Protein AF-A0A3B9ERM6-F1 (afdb_monomer)

Structure (mmCIF, N/CA/C/O backbone):
data_AF-A0A3B9ERM6-F1
#
_entry.id   AF-A0A3B9ERM6-F1
#
loop_
_atom_site.group_PDB
_atom_site.id
_atom_site.type_symbol
_atom_site.label_atom_id
_atom_site.label_alt_id
_atom_site.label_comp_id
_atom_site.label_asym_id
_atom_site.label_entity_id
_atom_site.label_seq_id
_atom_site.pdbx_PDB_ins_code
_atom_site.Cartn_x
_atom_site.Cartn_y
_atom_site.Cartn_z
_atom_site.occupancy
_atom_site.B_iso_or_equiv
_atom_site.auth_seq_id
_atom_site.auth_comp_id
_atom_site.auth_asym_id
_atom_site.auth_atom_id
_atom_site.pdbx_PDB_model_num
ATOM 1 N N . ALA A 1 1 ? -39.242 -2.084 55.530 1.00 73.44 1 ALA A N 1
ATOM 2 C CA . ALA A 1 1 ? -39.346 -0.676 55.092 1.00 73.44 1 ALA A CA 1
ATOM 3 C C . ALA A 1 1 ? -37.968 -0.167 54.674 1.00 73.44 1 ALA A C 1
ATOM 5 O O . ALA A 1 1 ? -37.579 -0.511 53.574 1.00 73.44 1 ALA A O 1
ATOM 6 N N . ALA A 1 2 ? -37.167 0.483 55.533 1.00 84.81 2 ALA A N 1
ATOM 7 C CA . ALA A 1 2 ? -35.860 1.032 55.121 1.00 84.81 2 ALA A CA 1
ATOM 8 C C . ALA A 1 2 ? -34.842 -0.016 54.611 1.00 84.81 2 ALA A C 1
ATOM 10 O O . ALA A 1 2 ? -34.077 0.261 53.698 1.00 84.81 2 ALA A O 1
ATOM 11 N N . ALA A 1 3 ? -34.834 -1.230 55.176 1.00 88.56 3 ALA A N 1
ATOM 12 C CA . ALA A 1 3 ? -33.938 -2.300 54.723 1.00 88.56 3 ALA A CA 1
ATOM 13 C C . ALA A 1 3 ? -34.308 -2.865 53.336 1.00 88.56 3 ALA A C 1
ATOM 15 O O . ALA A 1 3 ? -33.408 -3.175 52.562 1.00 88.56 3 ALA A O 1
ATOM 16 N N . ASP A 1 4 ? -35.606 -2.957 53.015 1.00 91.31 4 ASP A N 1
ATOM 17 C CA . ASP A 1 4 ? -36.066 -3.372 51.678 1.00 91.31 4 ASP A CA 1
ATOM 18 C C . ASP A 1 4 ? -35.744 -2.298 50.640 1.00 91.31 4 ASP A C 1
ATOM 20 O O . ASP A 1 4 ? -35.221 -2.614 49.582 1.00 91.31 4 ASP A O 1
ATOM 24 N N . GLU A 1 5 ? -35.977 -1.026 50.972 1.00 90.94 5 GLU A N 1
ATOM 25 C CA . GLU A 1 5 ? -35.706 0.112 50.085 1.00 90.94 5 GLU A CA 1
ATOM 26 C C . GLU A 1 5 ? -34.207 0.224 49.742 1.00 90.94 5 GLU A C 1
ATOM 28 O O . GLU A 1 5 ? -33.833 0.447 48.592 1.00 90.94 5 GLU A O 1
ATOM 33 N N . LEU A 1 6 ? -33.324 -0.028 50.718 1.00 91.25 6 LEU A N 1
ATOM 34 C CA . LEU A 1 6 ? -31.877 -0.114 50.489 1.00 91.25 6 LEU A CA 1
ATOM 35 C C . LEU A 1 6 ? -31.484 -1.321 49.624 1.00 91.25 6 LEU A C 1
ATOM 37 O O . LEU A 1 6 ? -30.583 -1.205 48.790 1.00 91.25 6 LEU A O 1
ATOM 41 N N . ALA A 1 7 ? -32.135 -2.472 49.810 1.00 92.19 7 ALA A N 1
ATOM 42 C CA . ALA A 1 7 ? -31.883 -3.658 48.997 1.00 92.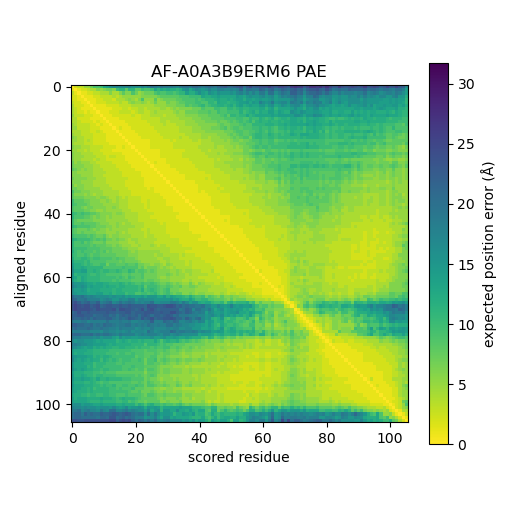19 7 ALA A CA 1
ATOM 43 C C . ALA A 1 7 ? -32.311 -3.430 47.538 1.00 92.19 7 ALA A C 1
ATOM 45 O O . ALA A 1 7 ? -31.554 -3.747 46.619 1.00 92.19 7 ALA A O 1
ATOM 46 N N . GLU A 1 8 ? -33.472 -2.816 47.329 1.00 94.31 8 GLU A N 1
ATOM 47 C CA . GLU A 1 8 ? -34.026 -2.489 46.016 1.00 94.31 8 GLU A CA 1
ATOM 48 C C . GLU A 1 8 ? -33.135 -1.485 45.265 1.00 94.31 8 GLU A C 1
ATOM 50 O O . GLU A 1 8 ? -32.746 -1.736 44.122 1.00 94.31 8 GLU A O 1
ATOM 55 N N . LEU A 1 9 ? -32.678 -0.429 45.949 1.00 94.56 9 LEU A N 1
ATOM 56 C CA . LEU A 1 9 ? -31.729 0.545 45.403 1.00 94.56 9 LEU A CA 1
ATOM 57 C C . LEU A 1 9 ? -30.382 -0.104 45.036 1.00 94.56 9 LEU A C 1
ATOM 59 O O . LEU A 1 9 ? -29.809 0.180 43.985 1.00 94.56 9 LEU A O 1
ATOM 63 N N . SER A 1 10 ? -29.868 -1.005 45.881 1.00 93.88 10 SER A N 1
ATOM 64 C CA . SER A 1 10 ? -28.616 -1.720 45.596 1.00 93.88 10 SER A CA 1
ATOM 65 C C . SER A 1 10 ? -28.726 -2.629 44.366 1.00 93.88 10 SER A C 1
ATOM 67 O O . SER A 1 10 ? -27.785 -2.721 43.575 1.00 93.88 10 SER A O 1
ATOM 69 N N . ALA A 1 11 ? -29.890 -3.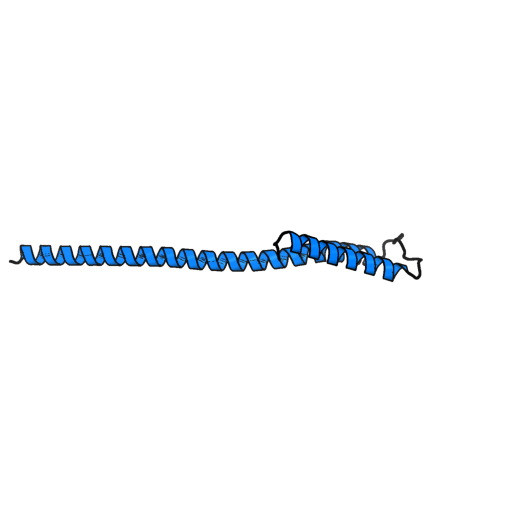255 44.165 1.00 94.94 11 ALA A N 1
ATOM 70 C CA . ALA A 1 11 ? -30.167 -4.083 43.000 1.00 94.94 11 ALA A CA 1
ATOM 71 C C . ALA A 1 11 ? -30.288 -3.239 41.721 1.00 94.94 11 ALA A C 1
ATOM 73 O O . ALA A 1 11 ? -29.799 -3.646 40.664 1.00 94.94 11 ALA A O 1
ATOM 74 N N . GLU A 1 12 ? -30.886 -2.049 41.812 1.00 96.06 12 GLU A N 1
ATOM 75 C CA . GLU A 1 12 ? -30.945 -1.091 40.707 1.00 96.06 12 GLU A CA 1
ATOM 76 C C . GLU A 1 12 ? -29.547 -0.596 40.307 1.00 96.06 12 GLU A C 1
ATOM 78 O O . GLU A 1 12 ? -29.195 -0.647 39.127 1.00 96.06 12 GLU A O 1
ATOM 83 N N . PHE A 1 13 ? -28.704 -0.223 41.278 1.00 95.44 13 PHE A N 1
ATOM 84 C CA . PHE A 1 13 ? -27.303 0.125 41.018 1.00 95.44 13 PHE A CA 1
ATOM 85 C C . PHE A 1 13 ? -26.524 -1.026 40.375 1.00 95.44 13 PHE A C 1
ATOM 87 O O . PHE A 1 13 ? -25.749 -0.797 39.445 1.00 95.44 13 PHE A O 1
ATOM 94 N N . GLY A 1 14 ? -26.745 -2.262 40.830 1.00 96.44 14 GLY A N 1
ATOM 95 C CA . GLY A 1 14 ? -26.133 -3.451 40.239 1.00 96.44 14 GLY A CA 1
ATOM 96 C C . GLY A 1 14 ? -26.540 -3.657 38.777 1.00 96.44 14 GLY A C 1
ATOM 97 O O . GLY A 1 14 ? -25.686 -3.933 37.934 1.00 96.44 14 GLY A O 1
ATOM 98 N N . ARG A 1 15 ? -27.823 -3.458 38.450 1.00 96.44 15 ARG A N 1
ATOM 99 C CA . ARG A 1 15 ? -28.307 -3.501 37.060 1.00 96.44 15 ARG A CA 1
ATOM 100 C C . ARG A 1 15 ? -27.689 -2.401 36.204 1.00 96.44 15 ARG A C 1
ATOM 102 O O . ARG A 1 15 ? -27.222 -2.696 35.111 1.00 96.44 15 ARG A O 1
ATOM 109 N N . LEU A 1 16 ? -27.628 -1.168 36.709 1.00 97.12 16 LEU A N 1
ATOM 110 C CA . LEU A 1 16 ? -27.017 -0.056 35.980 1.00 97.12 16 LEU A CA 1
ATOM 111 C C . LEU A 1 16 ? -25.528 -0.312 35.701 1.00 97.12 16 LEU A C 1
ATOM 113 O O . LEU A 1 16 ? -25.053 -0.047 34.599 1.00 97.12 16 LEU A O 1
ATOM 117 N N . ALA A 1 17 ? -24.797 -0.856 36.677 1.00 96.75 17 ALA A N 1
ATOM 118 C CA . ALA A 1 17 ? -23.397 -1.227 36.501 1.00 96.75 17 ALA A CA 1
ATOM 119 C C . ALA A 1 17 ? -23.226 -2.297 35.409 1.00 96.75 17 ALA A C 1
ATOM 121 O O . ALA A 1 17 ? -22.362 -2.151 34.545 1.00 96.75 17 ALA A O 1
ATOM 122 N N . ALA A 1 18 ? -24.086 -3.320 35.402 1.00 96.94 18 ALA A N 1
ATOM 123 C CA . ALA A 1 18 ? -24.077 -4.359 34.374 1.00 96.94 18 ALA A CA 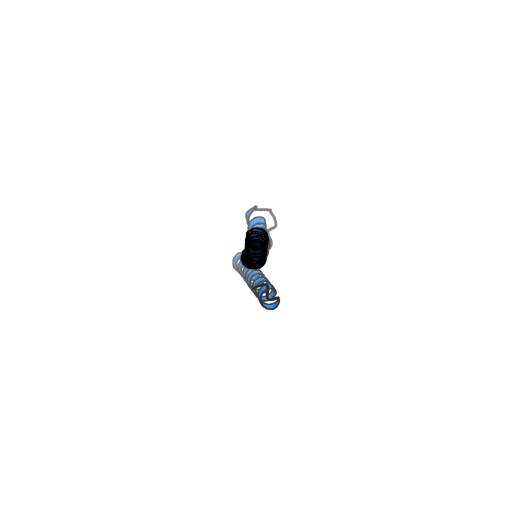1
ATOM 124 C C . ALA A 1 18 ? -24.410 -3.807 32.974 1.00 96.94 18 ALA A C 1
ATOM 126 O O . ALA A 1 18 ? -23.767 -4.180 31.992 1.00 96.94 18 ALA A O 1
ATOM 127 N N . ASP A 1 19 ? -25.369 -2.881 32.873 1.00 98.06 19 ASP A N 1
ATOM 128 C CA . ASP A 1 19 ? -25.715 -2.224 31.608 1.00 98.06 19 ASP A CA 1
ATOM 129 C C . ASP A 1 19 ? -24.544 -1.379 31.074 1.00 98.06 19 ASP A C 1
ATOM 131 O O . ASP A 1 19 ? -24.236 -1.424 29.880 1.00 98.06 19 ASP A O 1
ATOM 135 N N . ILE A 1 20 ? -23.840 -0.652 31.951 1.00 97.06 20 ILE A N 1
ATOM 136 C CA . ILE A 1 20 ? -22.631 0.104 31.591 1.00 97.06 20 ILE A CA 1
ATOM 137 C C . ILE A 1 20 ? -21.537 -0.839 31.090 1.00 97.06 20 ILE A C 1
ATOM 139 O O . ILE A 1 20 ? -20.938 -0.571 30.049 1.00 97.06 20 ILE A O 1
ATOM 143 N N . GLU A 1 21 ? -21.280 -1.943 31.789 1.00 97.62 21 GLU A N 1
ATOM 144 C CA . GLU A 1 21 ? -20.269 -2.923 31.387 1.00 97.62 21 GLU A CA 1
ATOM 145 C C . GLU A 1 21 ? -20.593 -3.530 30.014 1.00 97.62 21 GLU A C 1
ATOM 147 O O . GLU A 1 21 ? -19.722 -3.615 29.144 1.00 97.62 21 GLU A O 1
ATOM 152 N N . ALA A 1 22 ? -21.867 -3.844 29.761 1.00 97.38 22 ALA A N 1
ATOM 153 C CA . ALA A 1 22 ? -22.324 -4.315 28.458 1.00 97.38 22 ALA A CA 1
ATOM 154 C C . ALA A 1 22 ? -22.122 -3.267 27.346 1.00 97.38 22 ALA A C 1
ATOM 156 O O . ALA A 1 22 ? -21.709 -3.614 26.235 1.00 97.38 22 ALA A O 1
ATOM 157 N N . ILE A 1 23 ? -22.387 -1.985 27.624 1.00 97.38 23 ILE A N 1
ATOM 158 C CA . ILE A 1 23 ? -22.154 -0.885 26.674 1.00 97.38 23 ILE A CA 1
ATOM 159 C C . ILE A 1 23 ? -20.657 -0.710 26.404 1.00 97.38 23 ILE A C 1
ATOM 161 O O . ILE A 1 23 ? -20.264 -0.595 25.242 1.00 97.38 23 ILE A O 1
ATOM 165 N N . LEU A 1 24 ? -19.820 -0.727 27.443 1.00 97.62 24 LEU A N 1
ATOM 166 C CA . LEU A 1 24 ? -18.367 -0.615 27.307 1.00 97.62 24 LEU A CA 1
ATOM 167 C C . LEU A 1 24 ? -17.792 -1.772 26.486 1.00 97.62 24 LEU A C 1
ATOM 169 O O . LEU A 1 24 ? -16.988 -1.527 25.589 1.00 97.62 24 LEU A O 1
ATOM 173 N N . GLY A 1 25 ? -18.258 -3.004 26.711 1.00 98.06 25 GLY A N 1
ATOM 174 C CA . GLY A 1 25 ? -17.852 -4.162 25.912 1.00 98.06 25 GLY A CA 1
ATOM 175 C C . GLY A 1 25 ? -18.192 -3.994 24.427 1.00 98.06 25 GLY A C 1
ATOM 176 O O . GLY A 1 25 ? -17.351 -4.225 23.560 1.00 98.06 25 GLY A O 1
ATOM 177 N N . ARG A 1 26 ? -19.395 -3.502 24.105 1.00 97.50 26 ARG A N 1
ATOM 178 C CA . ARG A 1 26 ? -19.784 -3.208 22.710 1.00 97.50 26 ARG A CA 1
ATOM 179 C C . ARG A 1 26 ? -18.967 -2.069 22.102 1.00 97.50 26 ARG A C 1
ATOM 181 O O . ARG A 1 26 ? -18.607 -2.136 20.925 1.00 97.50 26 ARG A O 1
ATOM 188 N N . ALA A 1 27 ? -18.671 -1.036 22.888 1.00 97.81 27 ALA A N 1
ATOM 189 C CA . ALA A 1 27 ? -17.844 0.082 22.452 1.00 97.81 27 ALA A CA 1
ATOM 190 C C . ALA A 1 27 ? -16.416 -0.374 22.118 1.00 97.81 27 ALA A C 1
ATOM 192 O O . ALA A 1 27 ? -15.878 0.036 21.092 1.00 97.81 27 ALA A O 1
ATOM 193 N N . GLN A 1 28 ? -15.838 -1.268 22.926 1.00 98.06 28 GLN A N 1
ATOM 194 C CA . GLN A 1 28 ? -14.528 -1.868 22.663 1.00 98.06 28 GLN A CA 1
ATOM 195 C C . GLN A 1 28 ? -14.523 -2.688 21.370 1.00 98.06 28 GLN A C 1
ATOM 197 O O . GLN A 1 28 ? -13.670 -2.456 20.520 1.00 98.06 28 GLN A O 1
ATOM 202 N N . VAL A 1 29 ? -15.515 -3.564 21.166 1.00 98.19 29 VAL A N 1
ATOM 203 C CA . VAL A 1 29 ? -15.633 -4.347 19.919 1.00 98.19 29 VAL A CA 1
ATOM 204 C C . VAL A 1 29 ? -15.726 -3.428 18.699 1.00 98.19 29 VAL A C 1
ATOM 206 O O . VAL A 1 29 ? -15.000 -3.611 17.727 1.00 98.19 29 VAL A O 1
ATOM 209 N N . THR A 1 30 ? -16.555 -2.385 18.775 1.00 97.88 30 THR A N 1
ATOM 210 C CA . THR A 1 30 ? -16.694 -1.407 17.683 1.00 97.88 30 THR A CA 1
ATOM 211 C C . THR A 1 30 ? -15.382 -0.652 17.434 1.00 97.88 30 THR A C 1
ATOM 213 O O . THR A 1 30 ? -15.010 -0.394 16.290 1.00 97.88 30 THR A O 1
ATOM 216 N N . GLN A 1 31 ? -14.650 -0.294 18.493 1.00 98.31 31 GLN A N 1
ATOM 217 C CA . GLN A 1 31 ? -13.350 0.364 18.375 1.00 98.31 31 GLN A CA 1
ATO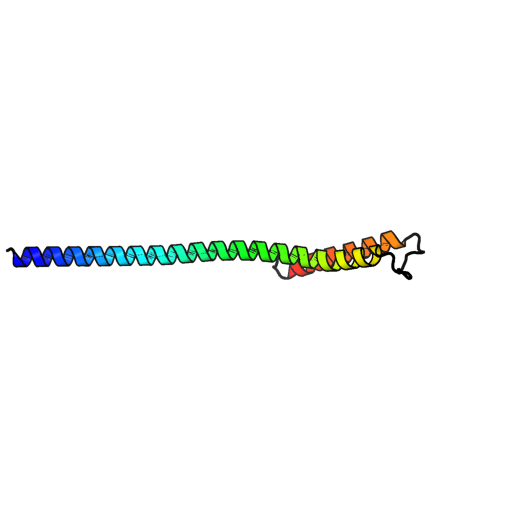M 218 C C . GLN A 1 31 ? -12.308 -0.546 17.710 1.00 98.31 31 GLN A C 1
ATOM 220 O O . GLN A 1 31 ? -11.521 -0.073 16.887 1.00 98.31 31 GLN A O 1
ATOM 225 N N . ASP A 1 32 ? -12.310 -1.837 18.034 1.00 98.12 32 ASP A N 1
ATOM 226 C CA . ASP A 1 32 ? -11.410 -2.817 17.428 1.00 98.12 32 ASP A CA 1
ATOM 227 C C . ASP A 1 32 ? -11.747 -3.067 15.951 1.00 98.12 32 ASP A C 1
ATOM 229 O O . ASP A 1 32 ? -10.841 -3.149 15.118 1.00 98.12 32 ASP A O 1
ATOM 233 N N . GLU A 1 33 ? -13.031 -3.087 15.585 1.00 98.00 33 GLU A N 1
ATOM 234 C CA . GLU A 1 33 ? -13.465 -3.124 14.184 1.00 98.00 33 GLU A CA 1
ATOM 235 C C . GLU A 1 33 ? -12.994 -1.887 13.409 1.00 98.00 33 GLU A C 1
ATOM 237 O O . GLU A 1 33 ? -12.418 -2.016 12.326 1.00 98.00 33 GLU A O 1
ATOM 242 N N . MET A 1 34 ? -13.159 -0.688 13.978 1.00 98.19 34 MET A N 1
ATOM 243 C CA . MET A 1 34 ? -12.684 0.561 13.370 1.00 98.19 34 MET A CA 1
ATOM 244 C C . MET A 1 34 ? -11.169 0.540 13.145 1.00 98.19 34 MET A C 1
ATOM 246 O O . MET A 1 34 ? -10.707 0.842 12.045 1.00 98.19 34 MET A O 1
ATOM 250 N N . ARG A 1 35 ? -10.395 0.101 14.144 1.00 98.06 35 ARG A N 1
ATOM 251 C CA . ARG A 1 35 ? -8.940 -0.075 14.014 1.00 98.06 35 ARG A CA 1
ATOM 252 C C . ARG A 1 35 ? -8.577 -1.097 12.943 1.00 98.06 35 ARG A C 1
ATOM 254 O O . ARG A 1 35 ? -7.632 -0.884 12.188 1.00 98.06 35 ARG A O 1
ATOM 261 N N . SER A 1 36 ? -9.315 -2.203 12.856 1.00 98.12 36 SER A N 1
ATOM 262 C CA . SER A 1 36 ? -9.113 -3.212 11.813 1.00 98.12 36 SER A CA 1
ATOM 263 C C . SER A 1 36 ? -9.319 -2.617 10.419 1.00 98.12 36 SER A C 1
ATOM 265 O O . SER A 1 36 ? -8.481 -2.813 9.539 1.00 98.12 36 SER A O 1
ATOM 267 N N . LEU A 1 37 ? -10.373 -1.819 10.224 1.00 97.62 37 LEU A N 1
ATOM 268 C CA . LEU A 1 37 ? -10.637 -1.132 8.957 1.00 97.62 37 LEU A CA 1
ATOM 269 C C . LEU A 1 37 ? -9.552 -0.100 8.613 1.00 97.62 37 LEU A C 1
ATOM 271 O O . LEU A 1 37 ? -9.135 -0.009 7.457 1.00 97.62 37 LEU A O 1
ATOM 275 N N . GLU A 1 38 ? -9.068 0.664 9.592 1.00 97.69 38 GLU A N 1
ATOM 276 C CA . GLU A 1 38 ? -7.952 1.599 9.403 1.00 97.69 38 GLU A CA 1
ATOM 277 C C . GLU A 1 38 ? -6.664 0.869 9.000 1.00 97.69 38 GLU A C 1
ATOM 279 O O . GLU A 1 38 ? -6.004 1.263 8.036 1.00 97.69 38 GLU A O 1
ATOM 284 N N . ASN A 1 39 ? -6.351 -0.242 9.670 1.00 97.50 39 ASN A N 1
ATOM 285 C CA . ASN A 1 39 ? -5.192 -1.075 9.354 1.00 97.50 39 ASN A CA 1
ATOM 286 C C . ASN A 1 39 ? -5.292 -1.709 7.961 1.00 97.50 39 ASN A C 1
ATOM 288 O O . ASN A 1 39 ? -4.290 -1.763 7.246 1.00 97.50 39 ASN A O 1
ATOM 292 N N . GLN A 1 40 ? -6.481 -2.159 7.549 1.00 96.69 40 GLN A N 1
ATOM 293 C CA . GLN A 1 40 ? -6.717 -2.672 6.195 1.00 96.69 40 GLN A CA 1
ATOM 294 C C . GLN A 1 40 ? -6.440 -1.588 5.150 1.00 96.69 40 GLN A C 1
ATOM 296 O O . GLN A 1 40 ? -5.633 -1.802 4.250 1.00 96.69 40 GLN A O 1
ATOM 301 N N . ARG A 1 41 ? -6.989 -0.378 5.329 1.00 95.38 41 ARG A N 1
ATOM 302 C CA . ARG A 1 41 ? -6.725 0.756 4.424 1.00 95.38 41 ARG A CA 1
ATOM 303 C C . ARG A 1 41 ? -5.239 1.114 4.355 1.00 95.38 41 ARG A C 1
ATOM 305 O O . ARG A 1 41 ? -4.712 1.344 3.270 1.00 95.38 41 ARG A O 1
ATOM 312 N N . ALA A 1 42 ? -4.550 1.155 5.494 1.00 96.00 42 ALA A N 1
ATOM 313 C CA . ALA A 1 42 ? -3.112 1.422 5.537 1.00 96.00 42 ALA A CA 1
ATOM 314 C C . ALA A 1 42 ? -2.297 0.325 4.826 1.00 96.00 42 ALA A C 1
ATOM 316 O O . ALA A 1 42 ? -1.332 0.620 4.112 1.00 96.00 42 ALA A O 1
ATOM 317 N N . THR A 1 43 ? -2.713 -0.934 4.982 1.00 95.50 43 THR A N 1
ATOM 318 C CA . THR A 1 43 ? -2.120 -2.087 4.296 1.00 95.50 43 THR A CA 1
ATOM 319 C C . THR A 1 43 ? -2.318 -1.989 2.785 1.00 95.50 43 THR A C 1
ATOM 321 O O . THR A 1 43 ? -1.356 -2.177 2.041 1.00 95.50 43 THR A O 1
ATOM 324 N N . ASP A 1 44 ? -3.509 -1.617 2.319 1.00 93.81 44 ASP A N 1
ATOM 325 C CA . ASP A 1 44 ? -3.808 -1.450 0.892 1.00 93.81 44 ASP A CA 1
ATOM 326 C C . ASP A 1 44 ? -2.967 -0.329 0.263 1.00 93.81 44 ASP A C 1
ATOM 328 O O . ASP A 1 44 ? -2.374 -0.497 -0.810 1.00 93.81 44 ASP A O 1
ATOM 332 N N . ILE A 1 45 ? -2.837 0.805 0.963 1.00 95.00 45 ILE A N 1
ATOM 333 C CA . ILE A 1 45 ? -1.985 1.924 0.535 1.00 95.00 45 ILE A CA 1
ATOM 334 C C . ILE A 1 45 ? -0.523 1.474 0.429 1.00 95.00 45 ILE A C 1
ATOM 336 O O . ILE A 1 45 ? 0.129 1.705 -0.591 1.00 95.00 45 ILE A O 1
ATOM 340 N N . THR A 1 46 ? -0.001 0.798 1.454 1.00 95.69 46 THR A N 1
ATOM 341 C CA . THR A 1 46 ? 1.405 0.361 1.487 1.00 95.69 46 THR A CA 1
ATOM 342 C C . THR A 1 46 ? 1.688 -0.708 0.435 1.00 95.69 46 THR A C 1
ATOM 344 O O . THR A 1 46 ? 2.726 -0.662 -0.231 1.00 95.69 46 THR A O 1
ATOM 347 N N . THR A 1 47 ? 0.751 -1.635 0.228 1.00 93.44 47 THR A N 1
ATOM 348 C CA . THR A 1 47 ? 0.807 -2.634 -0.847 1.00 93.44 47 THR A CA 1
ATOM 349 C C . THR A 1 47 ? 0.922 -1.946 -2.200 1.00 93.44 47 THR A C 1
ATOM 351 O O . THR A 1 47 ? 1.829 -2.255 -2.973 1.00 93.44 47 THR A O 1
ATOM 354 N N . THR A 1 48 ? 0.079 -0.944 -2.454 1.00 91.94 48 THR A N 1
ATOM 355 C CA . THR A 1 48 ? 0.098 -0.178 -3.707 1.00 91.94 48 THR A CA 1
ATOM 356 C C . THR A 1 48 ? 1.442 0.521 -3.917 1.00 91.94 48 THR A C 1
ATOM 358 O O . THR A 1 48 ? 2.054 0.385 -4.978 1.00 91.94 48 THR A O 1
ATOM 361 N N . LEU A 1 49 ? 1.951 1.220 -2.897 1.00 94.94 49 LEU A N 1
ATOM 362 C CA . LEU A 1 49 ? 3.256 1.888 -2.964 1.00 94.94 49 LEU A CA 1
ATOM 363 C C . LEU A 1 49 ? 4.403 0.895 -3.203 1.00 94.94 49 LEU A C 1
ATOM 365 O O . LEU A 1 49 ? 5.316 1.182 -3.976 1.00 94.94 49 LEU A O 1
ATOM 369 N N . THR A 1 50 ? 4.335 -0.289 -2.595 1.00 94.12 50 THR A N 1
ATOM 370 C CA . THR A 1 50 ? 5.331 -1.354 -2.772 1.00 94.12 50 THR A CA 1
ATOM 371 C C . THR A 1 50 ? 5.321 -1.901 -4.196 1.00 94.12 50 THR A C 1
ATOM 373 O O . THR A 1 50 ? 6.386 -2.091 -4.778 1.00 94.12 50 THR A O 1
ATOM 376 N N . VAL A 1 51 ? 4.143 -2.111 -4.794 1.00 92.06 51 VAL A N 1
ATOM 377 C CA . VAL A 1 51 ? 4.028 -2.554 -6.194 1.00 92.06 51 VAL A CA 1
ATOM 378 C C . VAL A 1 51 ? 4.612 -1.510 -7.143 1.00 92.06 51 VAL A C 1
ATOM 380 O O . VAL A 1 51 ? 5.380 -1.855 -8.040 1.00 92.06 51 VAL A O 1
ATOM 383 N N . VAL A 1 52 ? 4.311 -0.228 -6.916 1.00 92.56 52 VAL A N 1
ATOM 384 C CA . VAL A 1 52 ? 4.910 0.874 -7.681 1.00 92.56 52 VAL A CA 1
ATOM 385 C C . VAL A 1 52 ? 6.436 0.833 -7.550 1.00 92.56 52 VAL A C 1
ATOM 387 O O . VAL A 1 52 ? 7.136 0.776 -8.561 1.00 92.56 52 VAL A O 1
ATOM 390 N N . ALA A 1 53 ? 6.973 0.768 -6.331 1.00 94.75 53 ALA A N 1
ATOM 391 C CA . ALA A 1 53 ? 8.415 0.692 -6.102 1.00 94.75 53 ALA A CA 1
ATOM 392 C C . ALA A 1 53 ? 9.061 -0.537 -6.766 1.00 94.75 53 ALA A C 1
ATOM 394 O O . ALA A 1 53 ? 10.111 -0.408 -7.390 1.00 94.75 53 ALA A O 1
ATOM 395 N N . ALA A 1 54 ? 8.428 -1.710 -6.702 1.00 93.19 54 ALA A N 1
ATOM 396 C CA . ALA A 1 54 ? 8.926 -2.940 -7.317 1.00 93.19 54 ALA A CA 1
ATOM 397 C C . ALA A 1 54 ? 9.016 -2.857 -8.852 1.00 93.19 54 ALA A C 1
ATOM 399 O O . ALA A 1 54 ? 9.857 -3.527 -9.449 1.00 93.19 54 ALA A O 1
ATOM 400 N N . ILE A 1 55 ? 8.184 -2.028 -9.491 1.00 92.44 55 ILE A N 1
ATOM 401 C CA . ILE A 1 55 ? 8.258 -1.744 -10.931 1.00 92.44 55 ILE A CA 1
ATOM 402 C C . ILE A 1 55 ? 9.356 -0.713 -11.217 1.00 92.44 55 ILE A C 1
ATOM 404 O O . ILE A 1 55 ? 10.188 -0.919 -12.100 1.00 92.44 55 ILE A O 1
ATOM 408 N N . PHE A 1 56 ? 9.389 0.393 -10.470 1.00 93.19 56 PHE A N 1
ATOM 409 C CA . PHE A 1 56 ? 10.314 1.497 -10.736 1.00 93.19 56 PHE A CA 1
ATOM 410 C C . PHE A 1 56 ? 11.760 1.210 -10.330 1.00 93.19 56 PHE A C 1
ATOM 412 O O . PHE A 1 56 ? 12.666 1.731 -10.970 1.00 93.19 56 PHE A O 1
ATOM 419 N N . LEU A 1 57 ? 12.006 0.385 -9.313 1.00 95.44 57 LEU A N 1
ATOM 420 C CA . LEU A 1 57 ? 13.353 0.067 -8.841 1.00 95.44 57 LEU A CA 1
ATOM 421 C C . LEU A 1 57 ? 14.232 -0.599 -9.920 1.00 95.44 57 LEU A C 1
ATOM 423 O O . LEU A 1 57 ? 15.310 -0.071 -10.190 1.00 95.44 57 LEU A O 1
ATOM 427 N N . PRO A 1 58 ? 13.820 -1.697 -10.589 1.00 91.94 58 PRO A N 1
ATOM 428 C CA . PRO A 1 58 ? 14.622 -2.289 -11.660 1.00 91.94 58 PRO A CA 1
ATOM 429 C C . PRO A 1 58 ? 14.733 -1.367 -12.882 1.00 91.94 58 PRO A C 1
ATOM 431 O O . PRO A 1 58 ? 15.807 -1.270 -13.472 1.00 91.94 58 PRO A O 1
ATOM 434 N N . LEU A 1 59 ? 13.663 -0.646 -13.240 1.00 93.25 59 LEU A N 1
ATOM 435 C CA . LEU A 1 59 ? 13.690 0.322 -14.343 1.00 93.25 59 LEU A CA 1
ATOM 436 C C . LEU A 1 59 ? 14.694 1.451 -14.070 1.00 93.25 59 LEU A C 1
ATOM 438 O O . LEU A 1 59 ? 15.524 1.759 -14.922 1.00 93.25 59 LEU A O 1
ATOM 442 N N . GLY A 1 60 ? 14.640 2.029 -12.869 1.00 92.56 60 GLY A N 1
ATOM 443 C CA . GLY A 1 60 ? 15.520 3.096 -12.400 1.00 92.56 60 GLY A CA 1
ATOM 444 C C . GLY A 1 60 ? 16.968 2.645 -12.241 1.00 92.56 60 GLY A C 1
ATOM 445 O O . GLY A 1 60 ? 17.882 3.396 -12.564 1.00 92.56 60 GLY A O 1
ATOM 446 N N . PHE A 1 61 ? 17.195 1.403 -11.806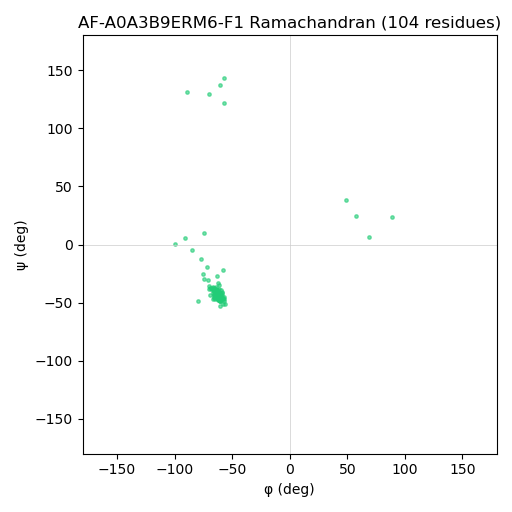 1.00 91.12 61 PHE A N 1
ATOM 447 C CA . PHE A 1 61 ? 18.532 0.818 -11.771 1.00 91.12 61 PHE A CA 1
ATOM 448 C C . PHE A 1 61 ? 19.141 0.734 -13.174 1.00 91.12 61 PHE A C 1
ATOM 450 O O . PHE A 1 61 ? 20.271 1.172 -13.373 1.00 91.12 61 PHE A O 1
ATOM 457 N N . VAL A 1 62 ? 18.392 0.224 -14.159 1.00 88.75 62 VAL A N 1
ATOM 458 C CA . VAL A 1 62 ? 18.891 0.100 -15.537 1.00 88.75 62 VAL A CA 1
ATOM 459 C C . VAL A 1 62 ? 19.137 1.474 -16.160 1.00 88.75 62 VAL A C 1
ATOM 461 O O . VAL A 1 62 ? 20.201 1.693 -16.733 1.00 88.75 62 VAL A O 1
ATOM 464 N N . THR A 1 63 ? 18.211 2.428 -16.031 1.00 88.81 63 THR A N 1
ATOM 465 C CA . THR A 1 63 ? 18.417 3.784 -16.571 1.00 88.81 63 THR A CA 1
ATOM 466 C C . THR A 1 63 ? 19.552 4.524 -15.859 1.00 88.81 63 THR A C 1
ATOM 468 O O . THR A 1 63 ? 20.334 5.207 -16.516 1.00 88.81 63 THR A O 1
ATOM 471 N N . GLY A 1 64 ? 19.699 4.343 -14.544 1.00 89.31 64 GLY A N 1
ATOM 472 C CA . GLY A 1 64 ? 20.804 4.889 -13.758 1.00 89.31 64 GLY A CA 1
ATOM 473 C C . GLY A 1 64 ? 22.162 4.309 -14.158 1.00 89.31 64 GLY A C 1
ATOM 474 O O . GLY A 1 64 ? 23.109 5.067 -14.359 1.00 89.31 64 GLY A O 1
ATOM 475 N N . LEU A 1 65 ? 22.249 2.988 -14.357 1.00 87.06 65 LEU A N 1
ATOM 476 C CA . LEU A 1 65 ? 23.458 2.306 -14.835 1.00 87.06 65 LEU A CA 1
ATOM 477 C C . LEU A 1 65 ? 23.900 2.830 -16.212 1.00 87.06 65 LEU A C 1
ATOM 479 O O . LEU A 1 65 ? 25.089 3.015 -16.454 1.00 87.06 65 LEU A O 1
ATOM 483 N N . LEU A 1 66 ? 22.947 3.107 -17.104 1.00 84.62 66 LEU A N 1
ATOM 484 C CA . LEU A 1 66 ? 23.230 3.712 -18.409 1.00 84.62 66 LEU A CA 1
ATOM 485 C C . LEU A 1 66 ? 23.643 5.190 -18.293 1.00 84.62 66 LEU A C 1
ATOM 487 O O . LEU A 1 66 ? 24.427 5.677 -19.104 1.00 84.62 66 LEU A O 1
ATOM 491 N N . GLY A 1 67 ? 23.142 5.905 -17.282 1.00 82.31 67 GLY A N 1
ATOM 492 C CA . GLY A 1 67 ? 23.421 7.325 -17.052 1.00 82.31 67 GLY A CA 1
ATOM 493 C C . GLY A 1 67 ? 24.810 7.624 -16.482 1.00 82.31 67 GLY A C 1
ATOM 494 O O . GLY A 1 67 ? 25.353 8.701 -16.730 1.00 82.31 67 GLY A O 1
ATOM 495 N N . ILE A 1 68 ? 25.433 6.674 -15.777 1.00 86.81 68 ILE A N 1
ATOM 496 C CA . ILE A 1 68 ? 26.766 6.864 -15.174 1.00 86.8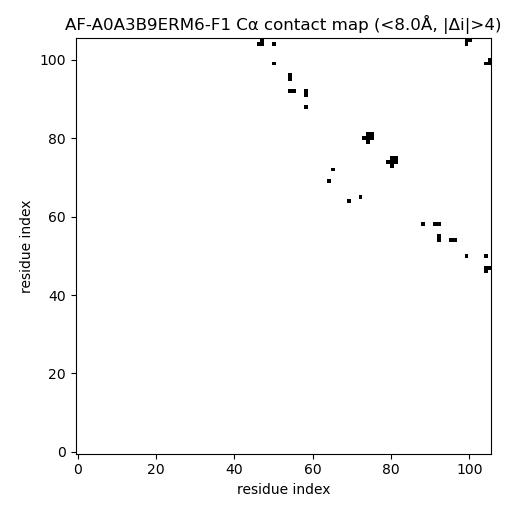1 68 ILE A CA 1
ATOM 497 C C . ILE A 1 68 ? 27.929 6.836 -16.188 1.00 86.81 68 ILE A C 1
ATOM 499 O O . ILE A 1 68 ? 29.085 6.839 -15.774 1.00 86.81 68 ILE A O 1
ATOM 503 N N . ASN A 1 69 ? 27.645 6.854 -17.502 1.00 72.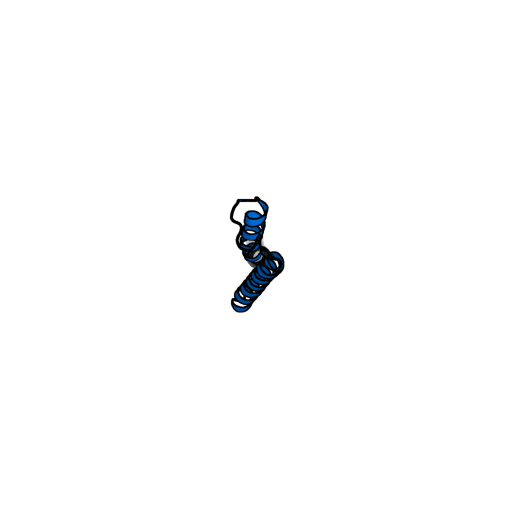94 69 ASN A N 1
ATOM 504 C CA . ASN A 1 69 ? 28.637 6.935 -18.589 1.00 72.94 69 ASN A CA 1
ATOM 505 C C . ASN A 1 69 ? 29.796 5.928 -18.433 1.00 72.94 69 ASN A C 1
ATOM 507 O O . ASN A 1 69 ? 30.955 6.227 -18.720 1.00 72.94 69 ASN A O 1
ATOM 511 N N . VAL A 1 70 ? 29.492 4.718 -17.960 1.00 70.50 70 VAL A N 1
ATOM 512 C CA . VAL A 1 70 ? 30.485 3.645 -17.843 1.00 70.50 70 VAL A CA 1
ATOM 513 C C . VAL A 1 70 ? 30.843 3.173 -19.248 1.00 70.50 70 VAL A C 1
ATOM 515 O O . VAL A 1 70 ? 29.958 2.885 -20.045 1.00 70.50 70 VAL A O 1
ATOM 518 N N . GLY A 1 71 ? 32.133 3.099 -19.577 1.00 71.81 71 GLY A N 1
ATOM 519 C CA . GLY A 1 71 ? 32.580 2.607 -20.883 1.00 71.81 71 GLY A CA 1
ATOM 520 C C . GLY A 1 71 ? 32.071 1.187 -21.169 1.00 71.81 71 GLY A C 1
ATOM 521 O O . GLY A 1 71 ? 32.005 0.354 -20.268 1.00 71.81 71 GLY A O 1
ATOM 522 N N . GLY A 1 72 ? 31.722 0.903 -22.428 1.00 71.38 72 GLY A N 1
ATOM 523 C CA . GLY A 1 72 ? 31.218 -0.415 -22.841 1.00 71.38 72 GLY A CA 1
ATOM 524 C C . GLY A 1 72 ? 29.701 -0.601 -22.723 1.00 71.38 72 GLY A C 1
ATOM 525 O O . GLY A 1 72 ? 29.237 -1.735 -22.626 1.00 71.38 72 GLY A O 1
ATOM 526 N N . ILE A 1 73 ? 28.920 0.487 -22.740 1.00 79.06 73 ILE A N 1
ATOM 527 C CA . ILE A 1 73 ? 27.452 0.413 -22.752 1.00 79.06 73 ILE A CA 1
ATOM 528 C C . ILE A 1 73 ? 26.980 -0.410 -23.966 1.00 79.06 73 ILE A C 1
ATOM 530 O O . ILE A 1 73 ? 27.270 -0.040 -25.112 1.00 79.06 73 ILE A O 1
ATOM 534 N N . PRO A 1 74 ? 26.223 -1.501 -23.754 1.00 69.88 74 PRO A N 1
ATOM 535 C CA . PRO A 1 74 ? 25.673 -2.274 -24.855 1.00 69.88 74 PRO A CA 1
ATOM 536 C C . PRO A 1 74 ? 24.751 -1.387 -25.701 1.00 69.88 74 PRO A C 1
ATOM 538 O O . PRO A 1 74 ? 23.957 -0.617 -25.169 1.00 69.88 74 PRO A O 1
ATOM 541 N N . LEU A 1 75 ? 24.854 -1.507 -27.028 1.00 75.44 75 LEU A N 1
ATOM 542 C CA . LEU A 1 75 ? 24.085 -0.744 -28.024 1.00 75.44 75 LEU A CA 1
ATOM 543 C C . LEU A 1 75 ? 24.408 0.763 -28.139 1.00 75.44 75 LEU A C 1
ATOM 545 O O . LEU A 1 75 ? 23.760 1.435 -28.940 1.00 75.44 75 LEU A O 1
ATOM 549 N N . ALA A 1 76 ? 25.424 1.294 -27.450 1.00 78.50 76 ALA A N 1
ATOM 550 C CA . ALA A 1 76 ? 25.767 2.722 -27.538 1.00 78.50 76 ALA A CA 1
ATOM 551 C C . ALA A 1 76 ? 26.192 3.195 -28.942 1.00 78.50 76 ALA A C 1
ATOM 553 O O . ALA A 1 76 ? 25.878 4.316 -29.330 1.00 78.50 76 ALA A O 1
ATOM 554 N N . GLU A 1 77 ? 26.852 2.343 -29.731 1.00 81.62 77 GLU A N 1
ATOM 555 C CA . GLU A 1 77 ? 27.254 2.674 -31.111 1.00 81.62 77 GLU A CA 1
ATOM 556 C C . GLU A 1 77 ? 26.144 2.416 -32.148 1.00 81.62 77 GLU A C 1
ATOM 558 O O . GLU A 1 77 ? 26.285 2.733 -33.331 1.00 81.62 77 GLU A O 1
ATOM 563 N N . SER A 1 78 ? 25.013 1.842 -31.728 1.00 83.62 78 SER A N 1
ATOM 564 C CA . SER A 1 78 ? 23.899 1.526 -32.620 1.00 83.62 78 SER A CA 1
ATOM 565 C C . SER A 1 78 ? 22.926 2.697 -32.733 1.00 83.62 78 SER A C 1
ATOM 567 O O . SER A 1 78 ? 22.406 3.190 -31.733 1.00 83.62 78 SER A O 1
ATOM 569 N N . LYS A 1 79 ? 22.550 3.061 -33.967 1.00 82.38 79 LYS A N 1
ATOM 570 C CA . LYS A 1 79 ? 21.493 4.060 -34.242 1.00 82.38 79 LYS A CA 1
ATOM 571 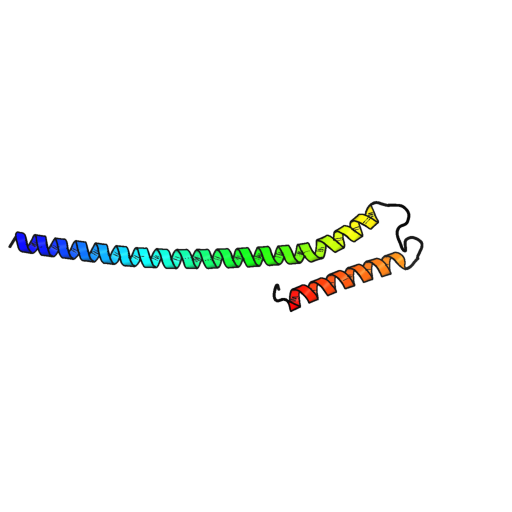C C . LYS A 1 79 ? 20.133 3.692 -33.631 1.00 82.38 79 LYS A C 1
ATOM 573 O O . LYS A 1 79 ? 19.293 4.565 -33.439 1.00 82.38 79 LYS A O 1
ATOM 578 N N . LEU A 1 80 ? 19.908 2.408 -33.346 1.00 87.56 80 LEU A N 1
ATOM 579 C CA . LEU A 1 80 ? 18.674 1.896 -32.742 1.00 87.56 80 LEU A CA 1
ATOM 580 C C . LEU A 1 80 ? 18.802 1.643 -31.233 1.00 87.56 80 LEU A C 1
ATOM 582 O O . LEU A 1 80 ? 17.830 1.215 -30.615 1.00 87.56 80 LEU A O 1
ATOM 586 N N . GLY A 1 81 ? 19.967 1.904 -30.629 1.00 84.75 81 GLY A N 1
ATOM 587 C CA . GLY A 1 81 ? 20.254 1.535 -29.243 1.00 84.75 81 GLY A CA 1
ATOM 588 C C . GLY A 1 81 ? 19.264 2.098 -28.233 1.00 84.75 81 GLY A C 1
ATOM 589 O O . GLY A 1 81 ? 18.726 1.357 -27.413 1.00 84.75 81 GLY A O 1
ATOM 590 N N . PHE A 1 82 ? 18.941 3.383 -28.377 1.00 83.69 82 PHE A N 1
ATOM 591 C CA . PHE A 1 82 ? 17.928 4.053 -27.567 1.00 83.69 82 PHE A CA 1
ATOM 592 C C . PHE A 1 82 ? 16.565 3.349 -27.645 1.00 83.69 82 PHE A C 1
ATOM 594 O O . PHE A 1 82 ? 16.001 2.976 -26.621 1.00 83.69 82 PHE A O 1
ATOM 601 N N . TRP A 1 83 ? 16.066 3.090 -28.857 1.00 88.62 83 TRP A N 1
ATOM 602 C CA . TRP A 1 83 ? 14.749 2.484 -29.069 1.00 88.62 83 TRP A CA 1
ATOM 603 C C . TRP A 1 83 ? 14.653 1.058 -28.529 1.00 88.62 83 TRP A C 1
ATOM 605 O O . TRP A 1 83 ? 13.630 0.693 -27.953 1.00 88.62 83 TRP A O 1
ATOM 615 N N . VAL A 1 84 ? 15.714 0.261 -28.676 1.00 90.00 84 VAL A N 1
ATOM 616 C CA . VAL A 1 84 ? 15.751 -1.113 -28.155 1.00 90.00 84 VAL A CA 1
ATOM 617 C C . VAL A 1 84 ? 15.736 -1.116 -26.628 1.00 90.00 84 VAL A C 1
ATOM 619 O O . VAL A 1 84 ? 14.950 -1.848 -26.031 1.00 90.00 84 VAL A O 1
ATOM 622 N N . VAL A 1 85 ? 16.558 -0.281 -25.990 1.00 89.00 85 VAL A N 1
ATOM 623 C CA . VAL A 1 85 ? 16.611 -0.180 -24.525 1.00 89.00 85 VAL A CA 1
ATOM 624 C C . VAL A 1 85 ? 15.288 0.343 -23.966 1.00 89.00 85 VAL A C 1
ATOM 626 O O . VAL A 1 85 ? 14.738 -0.256 -23.043 1.00 89.00 85 VAL A O 1
ATOM 629 N N . SER A 1 86 ? 14.730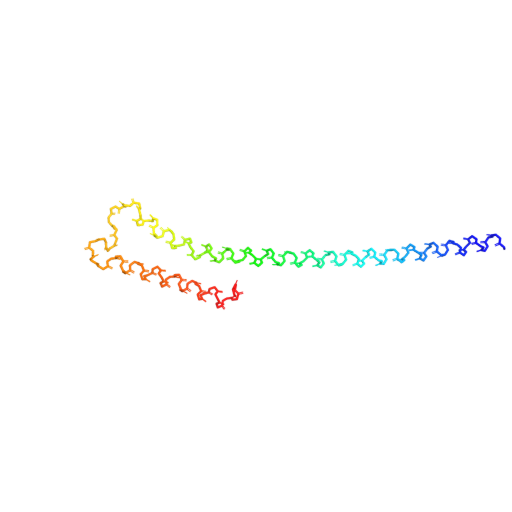 1.409 -24.545 1.00 89.31 86 SER A N 1
ATOM 630 C CA . SER A 1 86 ? 13.421 1.934 -24.144 1.00 89.31 86 SER A CA 1
ATOM 631 C C . SER A 1 86 ? 12.310 0.898 -24.328 1.00 89.31 86 SER A C 1
ATOM 633 O O . SER A 1 86 ? 11.490 0.722 -23.431 1.00 89.31 86 SER A O 1
ATOM 635 N N . GLY A 1 87 ? 12.309 0.160 -25.442 1.00 93.50 87 GLY A N 1
ATOM 636 C CA . GLY A 1 87 ? 11.356 -0.922 -25.689 1.00 93.50 87 GLY A CA 1
ATOM 637 C C . GLY A 1 87 ? 11.475 -2.062 -24.674 1.00 93.50 87 GLY A C 1
ATOM 638 O O . GLY A 1 87 ? 10.461 -2.522 -24.153 1.00 93.50 87 GLY A O 1
ATOM 639 N N . ALA A 1 88 ? 12.699 -2.473 -24.334 1.00 92.00 88 ALA A N 1
ATOM 640 C CA . ALA A 1 88 ? 12.955 -3.500 -23.326 1.00 92.00 88 ALA A CA 1
ATOM 641 C C . ALA A 1 88 ? 12.492 -3.067 -21.925 1.00 92.00 88 ALA A C 1
ATOM 643 O O . ALA A 1 88 ? 11.870 -3.853 -21.212 1.00 92.00 88 ALA A O 1
ATOM 644 N N . LEU A 1 89 ? 12.731 -1.808 -21.548 1.00 92.31 89 LEU A N 1
ATOM 645 C CA . LEU A 1 89 ? 12.252 -1.239 -20.286 1.00 92.31 89 LEU A CA 1
ATOM 646 C C . LEU A 1 89 ? 10.722 -1.145 -20.246 1.00 92.31 89 LEU A C 1
ATOM 648 O O . LEU A 1 89 ? 10.113 -1.530 -19.251 1.00 92.31 89 LEU A O 1
ATOM 652 N N . CYS A 1 90 ? 10.079 -0.710 -21.333 1.00 93.88 90 CYS A N 1
ATOM 653 C CA . CYS A 1 90 ? 8.620 -0.730 -21.434 1.00 93.88 90 CYS A CA 1
ATOM 654 C C . CYS A 1 90 ? 8.064 -2.155 -21.316 1.00 93.88 90 CYS A C 1
ATOM 656 O O . CYS A 1 90 ? 7.121 -2.375 -20.559 1.00 93.88 90 CYS A O 1
ATOM 658 N N . ALA A 1 91 ? 8.661 -3.130 -22.006 1.00 95.50 91 ALA A N 1
ATOM 659 C CA . ALA A 1 91 ? 8.256 -4.531 -21.917 1.00 95.50 91 ALA A CA 1
ATOM 660 C C . ALA A 1 91 ? 8.422 -5.088 -20.493 1.00 95.50 91 ALA A C 1
ATOM 662 O O . ALA A 1 91 ? 7.525 -5.767 -19.997 1.00 95.50 91 ALA A O 1
ATOM 663 N N . LEU A 1 92 ? 9.521 -4.752 -19.808 1.00 93.94 92 LEU A N 1
ATOM 664 C CA . LEU A 1 92 ? 9.751 -5.120 -18.411 1.00 93.94 92 LEU A CA 1
ATOM 665 C C . LEU A 1 92 ? 8.696 -4.500 -17.485 1.00 93.94 92 LEU A C 1
ATOM 667 O O . LEU A 1 92 ? 8.118 -5.204 -16.661 1.00 93.94 92 LEU A O 1
ATOM 671 N N . GLY A 1 93 ? 8.406 -3.207 -17.645 1.00 93.12 93 GLY A N 1
ATOM 672 C CA . GLY A 1 93 ? 7.395 -2.505 -16.854 1.00 93.12 93 GLY A CA 1
ATOM 673 C C . GLY A 1 93 ? 5.992 -3.090 -17.042 1.00 93.12 93 GLY A C 1
ATOM 674 O O . GLY A 1 93 ? 5.306 -3.371 -16.060 1.00 93.12 93 GLY A O 1
ATOM 675 N N . VAL A 1 94 ? 5.588 -3.349 -18.290 1.00 93.81 94 VAL A N 1
ATOM 676 C CA . VAL A 1 94 ? 4.298 -3.984 -18.613 1.00 93.81 94 VAL A CA 1
ATOM 677 C C . VAL A 1 94 ? 4.244 -5.424 -18.096 1.00 93.81 94 VAL A C 1
ATOM 679 O O . VAL A 1 94 ? 3.229 -5.835 -17.535 1.00 93.81 94 VAL A O 1
ATOM 682 N N . GLY A 1 95 ? 5.336 -6.182 -18.230 1.00 93.94 95 GLY A N 1
ATOM 683 C CA . GLY A 1 95 ? 5.438 -7.551 -17.724 1.00 93.94 95 GLY A CA 1
ATOM 684 C C . GLY A 1 95 ? 5.303 -7.623 -16.203 1.00 93.94 95 GLY A C 1
ATOM 685 O O . GLY A 1 95 ? 4.527 -8.432 -15.694 1.00 93.94 95 GLY A O 1
ATOM 686 N N . LEU A 1 96 ? 5.991 -6.739 -15.473 1.00 91.44 96 LEU A N 1
ATOM 687 C CA . LEU A 1 96 ? 5.874 -6.633 -14.017 1.00 91.44 96 LEU A CA 1
ATOM 688 C C . LEU A 1 96 ? 4.469 -6.189 -13.601 1.00 91.44 96 LEU A C 1
ATOM 690 O O . LEU A 1 96 ? 3.886 -6.789 -12.699 1.00 91.44 96 LEU A O 1
ATOM 694 N N . TRP A 1 97 ? 3.885 -5.202 -14.284 1.00 89.88 97 TRP A N 1
ATOM 695 C CA . TRP A 1 97 ? 2.512 -4.771 -14.024 1.00 89.88 97 TRP A CA 1
ATOM 696 C C . TRP A 1 97 ? 1.512 -5.923 -14.190 1.00 89.88 97 TRP A C 1
ATOM 698 O O . TRP A 1 97 ? 0.691 -6.158 -13.304 1.00 89.88 97 TRP A O 1
ATOM 708 N N . PHE A 1 98 ? 1.620 -6.696 -15.276 1.00 91.56 98 PHE A N 1
ATOM 709 C CA . PHE A 1 98 ? 0.753 -7.850 -15.513 1.00 91.56 98 PHE A CA 1
ATOM 710 C C . PHE A 1 98 ? 0.983 -8.968 -14.486 1.00 91.56 98 PHE A C 1
ATOM 712 O O . PHE A 1 98 ? 0.026 -9.579 -14.011 1.00 91.56 98 PHE A O 1
ATOM 719 N N . TYR A 1 99 ? 2.234 -9.204 -14.082 1.00 89.38 99 TYR A N 1
ATOM 720 C CA . TYR A 1 99 ? 2.566 -10.160 -13.027 1.00 89.38 99 TYR A CA 1
ATOM 721 C C . TYR A 1 99 ? 1.898 -9.798 -11.688 1.00 89.38 99 TYR A C 1
ATOM 723 O O . TYR A 1 99 ? 1.261 -10.654 -11.069 1.00 89.38 99 TYR A O 1
ATOM 731 N N . PHE A 1 100 ? 1.980 -8.532 -11.261 1.00 88.31 100 PHE A N 1
ATOM 732 C CA . PHE A 1 100 ? 1.351 -8.069 -10.018 1.00 88.31 100 PHE A CA 1
ATOM 733 C C . PHE A 1 100 ? -0.183 -8.039 -10.106 1.00 88.31 100 PHE A C 1
ATOM 735 O O . PHE A 1 100 ? -0.850 -8.453 -9.154 1.00 88.31 100 PHE A O 1
ATOM 742 N N . LYS A 1 101 ? -0.739 -7.660 -11.265 1.00 85.38 101 LYS A N 1
ATOM 743 C CA . LYS A 1 101 ? -2.177 -7.737 -11.579 1.00 85.38 101 LYS A CA 1
ATOM 744 C C . LYS A 1 101 ? -2.711 -9.166 -11.428 1.00 85.38 101 LYS A C 1
ATOM 746 O O . LYS A 1 101 ? -3.735 -9.389 -10.790 1.00 85.38 101 LYS A O 1
ATOM 751 N N . ASN A 1 102 ? -2.008 -10.157 -11.980 1.00 82.69 102 ASN A N 1
ATOM 752 C CA . ASN A 1 102 ? -2.466 -11.550 -11.984 1.00 82.69 102 ASN A CA 1
ATOM 753 C C . ASN A 1 102 ? -2.398 -12.216 -10.595 1.00 82.69 102 ASN A C 1
ATOM 755 O O . ASN A 1 102 ? -3.059 -13.220 -10.340 1.00 82.69 102 ASN A O 1
ATOM 759 N N . ARG A 1 103 ? -1.609 -11.651 -9.677 1.00 78.50 103 ARG A N 1
ATOM 760 C CA . ARG A 1 103 ? -1.473 -12.113 -8.291 1.00 78.50 103 ARG A CA 1
ATOM 761 C C . ARG A 1 103 ? -2.453 -11.440 -7.312 1.00 78.50 103 ARG A C 1
ATOM 763 O O . ARG A 1 103 ? -2.361 -11.714 -6.121 1.00 78.50 103 ARG A O 1
ATOM 770 N N . ARG A 1 104 ? -3.393 -10.608 -7.794 1.00 69.75 104 ARG A N 1
ATOM 771 C CA . ARG A 1 104 ? -4.370 -9.839 -6.984 1.00 69.75 104 ARG A CA 1
ATOM 772 C C . ARG A 1 104 ? -3.736 -8.903 -5.941 1.00 69.75 104 ARG A C 1
ATOM 774 O O . ARG A 1 104 ? -4.385 -8.573 -4.955 1.00 69.75 104 ARG A O 1
ATOM 781 N N . TYR A 1 105 ? -2.490 -8.464 -6.150 1.00 62.91 105 TYR A N 1
ATOM 782 C CA . TYR A 1 105 ? -1.902 -7.367 -5.360 1.00 62.91 105 TYR A CA 1
ATOM 783 C C . TYR A 1 105 ? -2.430 -5.985 -5.801 1.00 62.91 105 TYR A C 1
ATOM 785 O O . TYR A 1 105 ? -2.214 -4.996 -5.108 1.00 62.91 105 TYR A O 1
ATOM 793 N N . LEU A 1 106 ? -3.102 -5.943 -6.959 1.00 55.53 106 LEU A N 1
ATOM 794 C CA . LEU A 1 106 ? -3.825 -4.835 -7.593 1.00 55.53 106 LEU A CA 1
ATOM 795 C C . LEU A 1 106 ? -5.159 -5.367 -8.133 1.00 55.53 106 LEU A C 1
ATOM 797 O O . LEU A 1 106 ? -6.104 -4.566 -8.293 1.00 55.53 106 LEU A O 1
#

Sequence (106 aa):
AAADELAELSAEFGRLAADIEAILGRAQVTQDEMRSLENQRATDITTTLTVVAAIFLPLGFVTGLLGINVGGIPLAESKLGFWVVSGALCALGVGLWFYFKNRRYL

Secondary structure (DSSP, 8-state):
-HHHHHHHHHHHHHHHHHHHHHHHHHHHHHHHHHHHHHHHHHHHHHHHHHHHHHHHHHHHHHHHHHHTT-TT-TTTT-TTHHHHHHHHHHHHHHHHHHHHHHTT--

Nearest PDB structures (foldseek):
  4ev6-assembly1_E  TM=9.223E-01  e=1.103E-02  Methanocaldococcus jannaschii DSM 2661

pLDDT: mean 90.28, std 8.46, range [55.53, 98.31]

Mean predicted aligned error: 7.22 Å

Radius of gyration: 32.02 Å; Cα contacts (8 Å, |Δi|>4): 23; chains: 1; bounding box: 72×19×89 Å

Foldseek 3Di:
DVVVVVVVVVVVVVVVVVVVVVVVVVVVVVVVVVVVVVVVVVVLVVLVVVLVCVLVVVLVVVVVVVVVPDPPPPCPPPPCSVVVNVVVSVVSSVVSVVVCVVVPSD

Solvent-accessible surface area (backbone atoms only — not comparable to full-atom values): 5917 Å² total; per-residue (Å²): 106,74,68,54,55,52,50,51,50,52,51,52,52,51,50,52,52,52,52,50,50,54,49,50,52,52,51,49,53,52,51,52,51,51,51,50,54,53,50,49,53,53,48,53,54,51,46,47,53,48,54,52,46,66,46,46,50,61,51,50,49,54,55,49,60,66,66,69,69,55,85,83,55,85,49,71,89,42,97,55,27,67,60,53,53,52,50,52,49,50,50,49,46,51,51,48,50,51,54,42,48,76,68,67,69,102